Protein AF-A0A0F9ABR3-F1 (afdb_monomer)

Solvent-accessible surface area (backbone atoms only — not comparable to full-atom values): 6788 Å² total; per-residue (Å²): 141,84,80,89,81,81,85,86,83,73,87,71,82,74,77,72,49,71,64,60,54,50,53,56,56,55,72,68,60,75,85,72,98,58,94,83,56,84,85,75,78,82,85,80,78,88,75,62,94,80,66,85,78,80,47,76,44,82,47,59,64,52,30,46,63,39,89,84,43,59,63,70,58,53,53,52,50,52,51,57,46,69,73,35,92,68,49,44,76,45,79,44,65,54,57,62,38,92,120

Radius of gyration: 27.11 Å; Cα contacts (8 Å, |Δi|>4): 58; chains: 1; bounding box: 61×41×80 Å

Sequence (99 aa):
MSGYVRDATHPTPRRKSKEQRQEKRMKLYRPDPLDSMAEFKYYAINLPGRLKMVKLLILSDLHLGNPSCSLKHFRAVLRYVQSDPEMYVIFNGDLAECV

Secondary structure (DSSP, 8-state):
--PPP------------HHHHHHHHHTT-PPPS-TTSTT---------TT----EEEEEE---BT-TT--HHHHHHHHHHHHH-TTEEEEEES--B---

Mean predicted aligned error: 16.73 Å

Organism: NCBI:txid412755

pLDDT: mean 72.67, std 19.89, range [36.53, 97.0]

InterPro domains:
  IPR029052 Metallo-dependent phosphatase-like [SSF56300] (52-96)

Structure (mmCIF, N/CA/C/O backbone):
data_AF-A0A0F9ABR3-F1
#
_entry.id   AF-A0A0F9ABR3-F1
#
loop_
_atom_site.group_PDB
_atom_site.id
_atom_site.type_symbol
_atom_site.label_atom_id
_atom_site.label_alt_id
_atom_site.label_comp_id
_atom_site.label_asym_id
_atom_site.label_entity_id
_atom_site.label_seq_id
_atom_site.pdbx_PDB_ins_code
_atom_site.Cartn_x
_atom_site.Cartn_y
_atom_site.Cartn_z
_atom_site.occupancy
_atom_site.B_iso_or_equiv
_atom_site.auth_seq_id
_atom_site.auth_comp_id
_atom_site.auth_asym_id
_atom_site.auth_atom_id
_atom_site.pdbx_PDB_model_num
ATOM 1 N N . MET A 1 1 ? -51.683 8.195 61.689 1.00 45.78 1 MET A N 1
ATOM 2 C CA . MET A 1 1 ? -51.023 6.978 61.173 1.00 45.78 1 MET A CA 1
ATOM 3 C C . MET A 1 1 ? -51.507 6.742 59.754 1.00 45.78 1 MET A C 1
ATOM 5 O O . MET A 1 1 ? -52.680 6.457 59.585 1.00 45.78 1 MET A O 1
ATOM 9 N N . SER A 1 2 ? -50.655 6.905 58.745 1.00 37.12 2 SER A N 1
ATOM 10 C CA . SER A 1 2 ? -50.872 6.306 57.422 1.00 37.12 2 SER A CA 1
ATOM 11 C C . SER A 1 2 ? -49.517 6.226 56.724 1.00 37.12 2 SER A C 1
ATOM 13 O O . SER A 1 2 ? -48.768 7.202 56.713 1.00 37.12 2 SER A O 1
ATOM 15 N N . GLY A 1 3 ? -49.151 5.013 56.320 1.00 36.53 3 GLY A N 1
ATOM 16 C CA . GLY A 1 3 ? -47.793 4.607 55.983 1.00 36.53 3 GLY A CA 1
ATOM 17 C C . GLY A 1 3 ? -47.327 5.064 54.604 1.00 36.53 3 GLY A C 1
ATOM 18 O O . GLY A 1 3 ? -48.098 5.160 53.656 1.00 36.53 3 GLY A O 1
ATOM 19 N N . TYR A 1 4 ? -46.017 5.280 54.508 1.00 37.38 4 TYR A N 1
ATOM 20 C CA . TYR A 1 4 ? -45.279 5.333 53.252 1.00 37.38 4 TYR A CA 1
ATOM 21 C C . TYR A 1 4 ? -45.363 3.972 52.545 1.00 37.38 4 TYR A C 1
ATOM 23 O O . TYR A 1 4 ? -44.829 2.981 53.047 1.00 37.38 4 TYR A O 1
ATOM 31 N N . VAL A 1 5 ? -45.981 3.928 51.365 1.00 44.94 5 VAL A N 1
ATOM 32 C CA . VAL A 1 5 ? -45.882 2.795 50.436 1.00 44.94 5 VAL A CA 1
ATOM 33 C C . VAL A 1 5 ? -44.705 3.074 49.501 1.00 44.94 5 VAL A C 1
ATOM 35 O O . VAL A 1 5 ? -44.690 4.075 48.790 1.00 44.94 5 VAL A O 1
ATOM 38 N N . ARG A 1 6 ? -43.675 2.223 49.545 1.00 42.47 6 ARG A N 1
ATOM 39 C CA . ARG A 1 6 ? -42.561 2.249 48.588 1.00 42.47 6 ARG A CA 1
ATOM 40 C C . ARG A 1 6 ? -42.982 1.469 47.345 1.00 42.47 6 ARG A C 1
ATOM 42 O O . ARG A 1 6 ? -43.053 0.244 47.407 1.00 42.47 6 ARG A O 1
ATOM 49 N N . ASP A 1 7 ? -43.213 2.160 46.235 1.00 40.47 7 ASP A N 1
ATOM 50 C CA . ASP A 1 7 ? -43.327 1.520 44.925 1.00 40.47 7 ASP A CA 1
ATOM 51 C C . ASP A 1 7 ? -41.945 1.024 44.479 1.00 40.47 7 ASP A C 1
ATOM 53 O O . ASP A 1 7 ? -41.042 1.794 44.149 1.00 40.47 7 ASP A O 1
ATOM 57 N N . ALA A 1 8 ? -41.763 -0.292 44.521 1.00 50.69 8 ALA A N 1
ATOM 58 C CA . ALA A 1 8 ? -40.573 -0.986 44.056 1.00 50.69 8 ALA A CA 1
ATOM 59 C C . ALA A 1 8 ? -40.824 -1.546 42.648 1.00 50.69 8 ALA A C 1
ATOM 61 O O . ALA A 1 8 ? -41.062 -2.739 42.481 1.00 50.69 8 ALA A O 1
ATOM 62 N N . THR A 1 9 ? -40.771 -0.697 41.621 1.00 46.31 9 THR A N 1
ATOM 63 C CA . THR A 1 9 ? -40.923 -1.126 40.216 1.00 46.31 9 THR A CA 1
ATOM 64 C C . THR A 1 9 ? -39.851 -0.529 39.306 1.00 46.31 9 THR A C 1
ATOM 66 O O . THR A 1 9 ? -40.117 -0.012 38.224 1.00 46.31 9 THR A O 1
ATOM 69 N N . HIS A 1 10 ? -38.585 -0.672 39.696 1.00 43.53 10 HIS A N 1
ATOM 70 C CA . HIS A 1 10 ? -37.473 -0.620 38.746 1.00 43.53 10 HIS A CA 1
ATOM 71 C C . HIS A 1 10 ? -36.677 -1.927 38.816 1.00 43.53 10 HIS A C 1
ATOM 73 O O . HIS A 1 10 ? -36.031 -2.192 39.833 1.00 43.53 10 HIS A O 1
ATOM 79 N N . PRO A 1 11 ? -36.715 -2.776 37.768 1.00 40.06 11 PRO A N 1
ATOM 80 C CA . PRO A 1 11 ? -35.890 -3.969 37.736 1.00 40.06 11 PRO A CA 1
ATOM 81 C C . PRO A 1 11 ? -34.425 -3.540 37.635 1.00 40.06 11 PRO A C 1
ATOM 83 O O . PRO A 1 11 ? -33.993 -2.929 36.658 1.00 40.06 11 PRO A O 1
ATOM 86 N N . THR A 1 12 ? -33.644 -3.870 38.659 1.00 48.97 12 THR A N 1
ATOM 87 C CA . THR A 1 12 ? -32.185 -3.791 38.603 1.00 48.97 12 THR A CA 1
ATOM 88 C C . THR A 1 12 ? -31.684 -4.642 37.430 1.00 48.97 12 THR A C 1
ATOM 90 O O . THR A 1 12 ? -32.177 -5.758 37.228 1.00 48.97 12 THR A O 1
ATOM 93 N N . PRO A 1 13 ? -30.708 -4.166 36.630 1.00 45.00 13 PRO A N 1
ATOM 94 C CA . PRO A 1 13 ? -30.181 -4.952 35.526 1.00 45.00 13 PRO A CA 1
ATOM 95 C C . PRO A 1 13 ? -29.561 -6.230 36.093 1.00 45.00 13 PRO A C 1
ATOM 97 O O . PRO A 1 13 ? -28.532 -6.192 36.773 1.00 45.00 13 PRO A O 1
ATOM 100 N N . ARG A 1 14 ? -30.209 -7.374 35.834 1.00 56.88 14 ARG A N 1
ATOM 101 C CA . ARG A 1 14 ? -29.711 -8.693 36.236 1.00 56.88 14 ARG A CA 1
ATOM 102 C C . ARG A 1 14 ? -28.273 -8.831 35.741 1.00 56.88 14 ARG A C 1
ATOM 104 O O . ARG A 1 14 ? -28.012 -8.790 34.536 1.00 56.88 14 ARG A O 1
ATOM 111 N N . ARG A 1 15 ? -27.332 -9.005 36.676 1.00 54.19 15 ARG A N 1
ATOM 112 C CA . ARG A 1 15 ? -25.967 -9.436 36.358 1.00 54.19 15 ARG A CA 1
ATOM 113 C C . ARG A 1 15 ? -26.086 -10.729 35.556 1.00 54.19 15 ARG A C 1
ATOM 115 O O . ARG A 1 15 ? -26.496 -11.751 36.096 1.00 54.19 15 ARG A O 1
ATOM 122 N N . LYS A 1 16 ? -25.762 -10.662 34.262 1.00 51.75 16 LYS A N 1
ATOM 123 C CA . LYS A 1 16 ? -25.708 -11.845 33.396 1.00 51.75 16 LYS A CA 1
ATOM 124 C C . LYS A 1 16 ? -24.779 -12.865 34.041 1.00 51.75 16 LYS A C 1
ATOM 126 O O . LYS A 1 16 ? -23.669 -12.494 34.441 1.00 51.75 16 LYS A O 1
ATOM 131 N N . SER A 1 17 ? -25.243 -14.107 34.161 1.00 58.03 17 SER A N 1
ATOM 132 C CA . SER A 1 17 ? -24.443 -15.186 34.738 1.00 58.03 17 SER A CA 1
ATOM 133 C C . SER A 1 17 ? -23.141 -15.350 33.946 1.00 58.03 17 SER A C 1
ATOM 135 O O . SER A 1 17 ? -23.045 -14.959 32.775 1.00 58.03 17 SER A O 1
ATOM 137 N N . LYS A 1 18 ? -22.103 -15.900 34.586 1.00 56.78 18 LYS A N 1
ATOM 138 C CA . LYS A 1 18 ? -20.838 -16.213 33.902 1.00 56.78 18 LYS A CA 1
ATOM 139 C C . LYS A 1 18 ? -21.087 -17.087 32.665 1.00 56.78 18 LYS A C 1
ATOM 141 O O . LYS A 1 18 ? -20.502 -16.811 31.623 1.00 56.78 18 LYS A O 1
ATOM 146 N N . GLU A 1 19 ? -22.039 -18.012 32.749 1.00 58.09 19 GLU A N 1
ATOM 147 C CA . GLU A 1 19 ? -22.500 -18.853 31.638 1.00 58.09 19 GLU A CA 1
ATOM 148 C C . GLU A 1 19 ? -23.101 -18.034 30.494 1.00 58.09 19 GLU A C 1
ATOM 150 O O . GLU A 1 19 ? -22.682 -18.201 29.358 1.00 58.09 19 GLU A O 1
ATOM 155 N N . GLN A 1 20 ? -23.972 -17.055 30.763 1.00 56.97 20 GLN A N 1
ATOM 156 C CA . GLN A 1 20 ? -24.536 -16.193 29.710 1.00 56.97 20 GLN A CA 1
ATOM 157 C C . GLN A 1 20 ? -23.481 -15.311 29.024 1.00 56.97 20 GLN A C 1
ATOM 159 O O . GLN A 1 20 ? -23.618 -14.950 27.852 1.00 56.97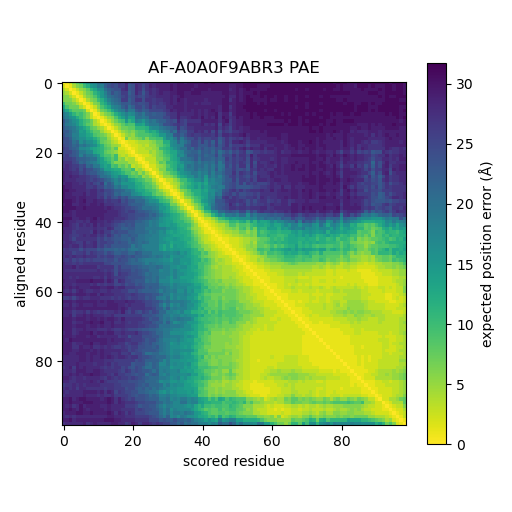 20 GLN A O 1
ATOM 164 N N . ARG A 1 21 ? -22.418 -14.930 29.745 1.00 55.81 21 ARG A N 1
ATOM 165 C CA . ARG A 1 21 ? -21.262 -14.226 29.162 1.00 55.81 21 ARG A CA 1
ATOM 166 C C . ARG A 1 21 ? -20.392 -15.163 28.322 1.00 55.81 21 ARG A C 1
ATOM 168 O O . ARG A 1 21 ? -19.883 -14.740 27.286 1.00 55.81 21 ARG A O 1
ATOM 175 N N . GLN A 1 22 ? -20.241 -16.412 28.750 1.00 52.94 22 GLN A N 1
ATOM 176 C CA . GLN A 1 22 ? -19.473 -17.445 28.058 1.00 52.94 22 GLN A CA 1
ATOM 177 C C . GLN A 1 22 ? -20.194 -17.930 26.793 1.00 52.94 22 GLN A C 1
ATOM 179 O O . GLN A 1 22 ? -19.576 -18.026 25.738 1.00 52.94 22 GLN A O 1
ATOM 184 N N . GLU A 1 23 ? -21.515 -18.084 26.847 1.00 49.50 23 GLU A N 1
ATOM 185 C CA . GLU A 1 23 ? -22.370 -18.435 25.712 1.00 49.50 23 GLU A CA 1
ATOM 186 C C . GLU 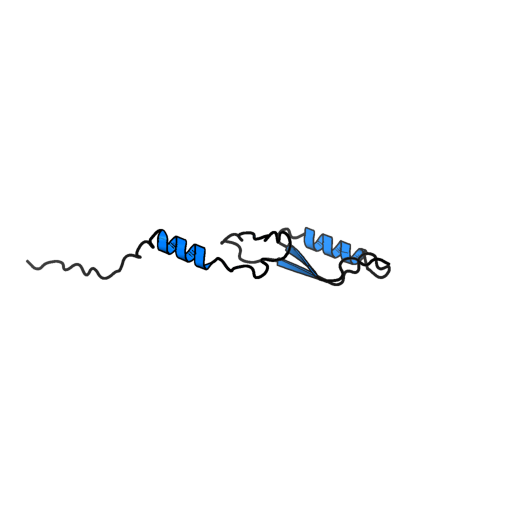A 1 23 ? -22.387 -17.327 24.645 1.00 49.50 23 GLU A C 1
ATOM 188 O O . GLU A 1 23 ? -22.316 -17.607 23.451 1.00 49.50 23 GLU A O 1
ATOM 193 N N . LYS A 1 24 ? -22.374 -16.044 25.047 1.00 54.03 24 LYS A N 1
ATOM 194 C CA . LYS A 1 24 ? -22.177 -14.928 24.101 1.00 54.03 24 LYS A CA 1
ATOM 195 C C . LYS A 1 24 ? -20.778 -14.903 23.479 1.00 54.03 24 LYS A C 1
ATOM 197 O O . LYS A 1 24 ? -20.662 -14.518 22.321 1.00 54.03 24 LYS A O 1
ATOM 202 N N . ARG A 1 25 ? -19.734 -15.290 24.225 1.00 50.31 25 ARG A N 1
ATOM 203 C CA . ARG A 1 25 ? -18.370 -15.440 23.681 1.00 50.31 25 ARG A CA 1
ATOM 204 C C . ARG A 1 25 ? -18.295 -16.582 22.670 1.00 50.31 25 ARG A C 1
ATOM 206 O O . ARG A 1 25 ? -17.642 -16.412 21.651 1.00 50.31 25 ARG A O 1
ATOM 213 N N . MET A 1 26 ? -18.989 -17.695 22.916 1.00 48.62 26 MET A N 1
ATOM 214 C CA . MET A 1 26 ? -19.034 -18.825 21.980 1.00 48.62 26 MET A CA 1
ATOM 215 C C . MET A 1 26 ? -19.898 -18.549 20.744 1.00 48.62 26 MET A C 1
ATOM 217 O O . MET A 1 26 ? -19.561 -19.012 19.664 1.00 48.62 26 MET A O 1
ATOM 221 N N . LYS A 1 27 ? -20.940 -17.711 20.840 1.00 48.72 27 LYS A N 1
ATOM 222 C CA . LYS A 1 27 ? -21.715 -17.257 19.663 1.00 48.72 27 LYS A CA 1
ATOM 223 C C . LYS A 1 27 ? -20.953 -16.294 18.737 1.00 48.72 27 LYS A C 1
ATOM 225 O O . LYS A 1 27 ? -21.465 -15.960 17.674 1.00 48.72 27 LYS A O 1
ATOM 230 N N . LEU A 1 28 ? -19.749 -15.852 19.117 1.00 50.84 28 LEU A N 1
ATOM 231 C CA . LEU A 1 28 ? -18.837 -15.107 18.240 1.00 50.84 28 LEU A CA 1
ATOM 232 C C . LEU A 1 28 ? -17.804 -16.016 17.552 1.00 50.84 28 LEU A C 1
ATOM 234 O O . LEU A 1 28 ? -16.887 -15.517 16.907 1.00 50.84 28 LEU A O 1
ATOM 238 N N . TYR A 1 29 ? -17.923 -17.335 17.702 1.00 49.44 29 TYR A N 1
ATOM 239 C CA . TYR A 1 29 ? -17.121 -18.285 16.949 1.00 49.44 29 TYR A CA 1
ATOM 240 C C . TYR A 1 29 ? -17.845 -18.594 15.637 1.00 49.44 29 TYR A C 1
ATOM 242 O O . TYR A 1 29 ? -18.851 -19.302 15.620 1.00 49.44 29 TYR A O 1
ATOM 250 N N . ARG A 1 30 ? -17.368 -18.001 14.539 1.00 54.28 30 ARG A N 1
ATOM 251 C CA . ARG A 1 30 ? -17.716 -18.464 13.194 1.00 54.28 30 ARG A CA 1
ATOM 252 C C . ARG A 1 30 ? -16.743 -19.595 12.856 1.00 54.28 30 ARG A C 1
ATOM 254 O O . ARG A 1 30 ? -15.547 -19.315 12.855 1.00 54.28 30 ARG A O 1
ATOM 261 N N . PRO A 1 31 ? -17.205 -20.831 12.617 1.00 48.81 31 PRO A N 1
ATOM 262 C CA . PRO A 1 31 ? -16.323 -21.866 12.098 1.00 48.81 31 PRO A CA 1
ATOM 263 C C . PRO A 1 31 ? -15.813 -21.438 10.713 1.00 48.81 31 PRO A C 1
ATOM 265 O O . PRO A 1 31 ? -16.591 -20.977 9.874 1.00 48.81 31 PRO A O 1
ATOM 268 N N . ASP A 1 32 ? -14.498 -21.521 10.533 1.00 52.94 32 ASP A N 1
ATOM 269 C CA . ASP A 1 32 ? -13.782 -21.214 9.293 1.00 52.94 32 ASP A CA 1
ATOM 270 C C . ASP A 1 32 ? -14.002 -22.385 8.310 1.00 52.94 32 ASP A C 1
ATOM 272 O O . ASP A 1 32 ? -13.788 -23.530 8.703 1.00 52.94 32 ASP A O 1
ATOM 276 N N . PRO A 1 33 ? -14.475 -22.182 7.065 1.00 51.97 33 PRO A N 1
ATOM 277 C CA . PRO A 1 33 ? -14.896 -23.276 6.177 1.00 51.97 33 PRO A CA 1
ATOM 278 C C . PRO A 1 33 ? -13.741 -24.072 5.528 1.00 51.97 33 PRO A C 1
ATOM 280 O O . PRO A 1 33 ? -13.933 -24.691 4.482 1.00 51.97 33 PRO A O 1
ATOM 283 N N . LEU A 1 34 ? -12.538 -24.061 6.106 1.00 54.06 34 LEU A N 1
ATOM 284 C CA . LEU A 1 34 ? -11.304 -24.528 5.461 1.00 54.06 34 LEU A CA 1
ATOM 285 C C . LEU A 1 34 ? -10.525 -25.562 6.292 1.00 54.06 34 LEU A C 1
ATOM 287 O O . LEU A 1 34 ? -9.298 -25.550 6.312 1.00 54.06 34 LEU A O 1
ATOM 291 N N . ASP A 1 35 ? -11.220 -26.525 6.898 1.00 51.88 35 ASP A N 1
ATOM 292 C CA . ASP A 1 35 ? -10.629 -27.635 7.675 1.00 51.88 35 ASP A CA 1
ATOM 293 C C . ASP A 1 35 ? -9.706 -28.596 6.873 1.00 51.88 35 ASP A C 1
ATOM 295 O O . ASP A 1 35 ? -9.288 -29.629 7.391 1.00 51.88 35 ASP A O 1
ATOM 299 N N . SER A 1 36 ? -9.359 -28.298 5.613 1.00 54.38 36 SER A N 1
ATOM 300 C CA . SER A 1 36 ? -8.534 -29.184 4.766 1.00 54.38 36 SER A CA 1
ATOM 301 C C . SER A 1 36 ? -7.319 -28.543 4.089 1.00 54.38 36 SER A C 1
ATOM 303 O O . SER A 1 36 ? -6.642 -29.226 3.324 1.00 54.38 36 SER A O 1
ATOM 305 N N . MET A 1 37 ? -6.986 -27.278 4.360 1.00 52.09 37 MET A N 1
ATOM 306 C CA . MET A 1 37 ? -5.845 -26.621 3.707 1.00 52.09 37 MET A CA 1
ATOM 307 C C . MET A 1 37 ? -4.833 -26.130 4.745 1.00 52.09 37 MET A C 1
ATOM 309 O O . MET A 1 37 ? -5.185 -25.420 5.681 1.00 52.09 37 MET A O 1
ATOM 313 N N . ALA A 1 38 ? -3.587 -26.580 4.570 1.00 55.88 38 ALA A N 1
ATOM 314 C CA . ALA A 1 38 ? -2.379 -26.274 5.337 1.00 55.88 38 ALA A CA 1
ATOM 315 C C . ALA A 1 38 ? -2.440 -24.978 6.170 1.00 55.88 38 ALA A C 1
ATOM 317 O O . ALA A 1 38 ? -2.618 -23.902 5.608 1.00 55.88 38 ALA A O 1
ATOM 318 N N . GLU A 1 39 ? -2.263 -25.116 7.492 1.00 59.72 39 GLU A N 1
ATOM 319 C CA . GLU A 1 39 ? -2.059 -24.053 8.494 1.00 59.72 39 GLU A CA 1
ATOM 320 C C . GLU A 1 39 ? -2.533 -22.652 8.067 1.00 59.72 39 GLU A C 1
ATOM 322 O O . GLU A 1 39 ? -1.739 -21.718 7.925 1.00 59.72 39 GLU A O 1
ATOM 327 N N . PHE A 1 40 ? -3.844 -22.475 7.878 1.00 56.62 40 PHE A N 1
ATOM 328 C CA . PHE A 1 40 ? -4.392 -21.136 7.711 1.00 56.62 40 PHE A CA 1
ATOM 329 C C . PHE A 1 40 ? -4.226 -20.378 9.030 1.00 56.62 40 PHE A C 1
ATOM 331 O O . PHE A 1 40 ? -5.005 -20.511 9.977 1.00 56.62 40 PHE A O 1
ATOM 338 N N . LYS A 1 41 ? -3.150 -19.598 9.128 1.00 65.38 41 LYS A N 1
ATOM 339 C CA . LYS A 1 41 ? -2.916 -18.746 10.285 1.00 65.38 41 LYS A CA 1
ATOM 340 C C . LYS A 1 41 ? -3.854 -17.553 10.189 1.00 65.38 41 LYS A C 1
ATOM 342 O O . LYS A 1 41 ? -3.571 -16.567 9.516 1.00 65.38 41 LYS A O 1
ATOM 347 N N . TYR A 1 42 ? -4.988 -17.665 10.869 1.00 70.12 42 TYR A N 1
ATOM 348 C CA . TYR A 1 42 ? -5.956 -16.587 10.982 1.00 70.12 42 TYR A CA 1
ATOM 349 C C . TYR A 1 42 ? -5.343 -15.405 11.747 1.00 70.12 42 TYR A C 1
ATOM 351 O O . TYR A 1 42 ? -5.126 -15.461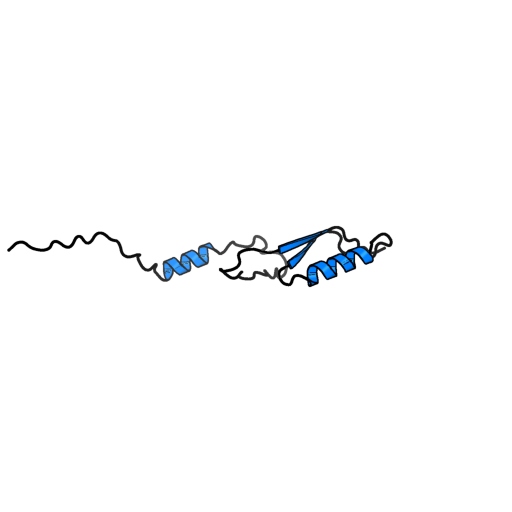 12.961 1.00 70.12 42 TYR A O 1
ATOM 359 N N . TYR A 1 43 ? -5.049 -14.324 11.026 1.00 69.69 43 TYR A N 1
ATOM 360 C CA . TYR A 1 43 ? -4.571 -13.076 11.610 1.00 69.69 43 TYR A CA 1
ATOM 361 C C . TYR A 1 43 ? -5.758 -12.156 11.884 1.00 69.69 43 TYR A C 1
ATOM 363 O O . TYR A 1 43 ? -6.267 -11.486 10.989 1.00 69.69 43 TYR A O 1
ATOM 371 N N . ALA A 1 44 ? -6.180 -12.101 13.145 1.00 79.12 44 ALA A N 1
ATOM 372 C CA . ALA A 1 44 ? -7.124 -11.101 13.623 1.00 79.12 44 ALA A CA 1
ATOM 373 C C . ALA A 1 44 ? -6.480 -10.216 14.684 1.00 79.12 44 ALA A C 1
ATOM 375 O O . ALA A 1 44 ? -5.763 -10.685 15.568 1.00 79.12 44 ALA A O 1
ATOM 376 N N . ILE A 1 45 ? -6.792 -8.925 14.618 1.00 74.56 45 ILE A N 1
ATOM 377 C CA . ILE A 1 45 ? -6.440 -7.953 15.647 1.00 74.56 45 ILE A CA 1
ATOM 378 C C . ILE A 1 45 ? -7.719 -7.373 16.242 1.00 74.56 45 ILE A C 1
ATOM 380 O O . ILE A 1 45 ? -8.673 -7.057 15.531 1.00 74.56 45 ILE A O 1
ATOM 384 N N . ASN A 1 46 ? -7.747 -7.225 17.565 1.00 79.25 46 ASN A N 1
ATOM 385 C CA . ASN A 1 46 ? -8.831 -6.510 18.224 1.00 79.25 46 ASN A CA 1
ATOM 386 C C . ASN A 1 46 ? -8.623 -5.012 18.012 1.00 79.25 46 ASN A C 1
ATOM 388 O O . ASN A 1 46 ? -7.663 -4.436 18.527 1.00 79.25 46 ASN A O 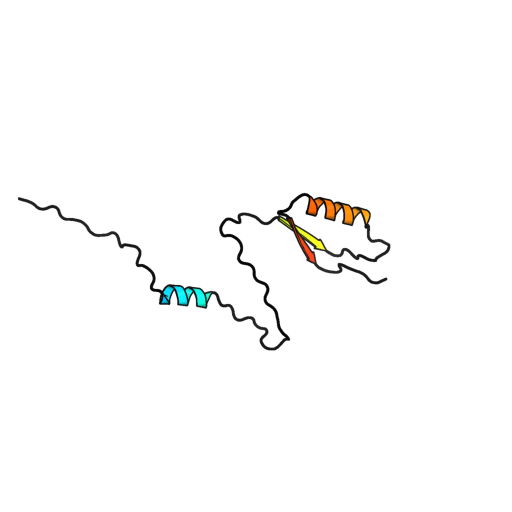1
ATOM 392 N N . LEU A 1 47 ? -9.527 -4.378 17.270 1.00 77.81 47 LEU A N 1
ATOM 393 C CA . LEU A 1 47 ? -9.503 -2.930 17.109 1.00 77.81 47 LEU A CA 1
ATOM 394 C C . LEU A 1 47 ? -9.850 -2.249 18.448 1.00 77.81 47 LEU A C 1
ATOM 396 O O . LEU A 1 47 ? -10.739 -2.720 19.166 1.00 77.81 47 LEU A O 1
ATOM 400 N N . PRO A 1 48 ? -9.185 -1.139 18.814 1.00 79.88 48 PRO A N 1
ATOM 401 C CA . PRO A 1 48 ? -9.532 -0.398 20.021 1.00 79.88 48 PRO A CA 1
ATOM 402 C C . PRO A 1 48 ? -10.997 0.056 19.977 1.00 79.88 48 PRO A C 1
ATOM 404 O O . PRO A 1 48 ? -11.426 0.637 18.988 1.00 79.88 48 PRO A O 1
ATOM 407 N N . GLY A 1 49 ? -11.756 -0.089 21.069 1.00 84.69 49 GLY A N 1
ATOM 408 C CA . GLY A 1 49 ? -13.16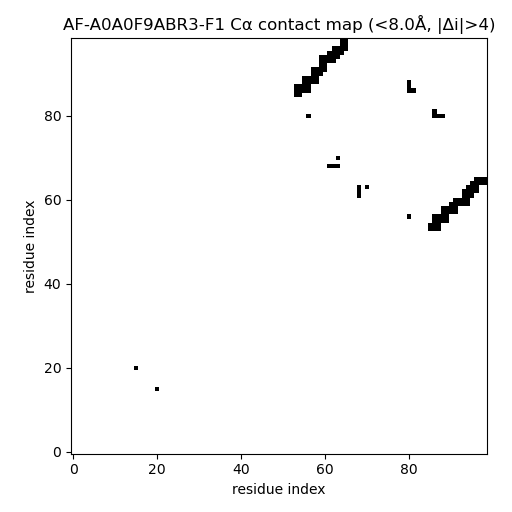1 0.370 21.122 1.00 84.69 49 GLY A CA 1
ATOM 409 C C . GLY A 1 49 ? -13.348 1.888 20.941 1.00 84.69 49 GLY A C 1
ATOM 410 O O . GLY A 1 49 ? -14.462 2.366 20.738 1.00 84.69 49 GLY A O 1
ATOM 411 N N . ARG A 1 50 ? -12.248 2.649 21.006 1.00 86.75 50 ARG A N 1
ATOM 412 C CA . ARG A 1 50 ? -12.184 4.089 20.720 1.00 86.75 50 ARG A CA 1
ATOM 413 C C . ARG A 1 50 ? -11.886 4.420 19.254 1.00 86.75 50 ARG A C 1
ATOM 415 O O . ARG A 1 50 ? -11.916 5.595 18.910 1.00 86.75 50 ARG A O 1
ATOM 422 N N . LEU A 1 51 ? -11.570 3.431 18.418 1.00 82.88 51 LEU A N 1
ATOM 423 C CA . LEU A 1 51 ? -11.313 3.639 16.996 1.00 82.88 51 LEU A CA 1
ATOM 424 C C . LEU A 1 51 ? -12.590 4.172 16.337 1.00 82.88 51 LEU A C 1
ATOM 426 O O . LEU A 1 51 ? -13.648 3.553 16.432 1.00 82.88 51 LEU A O 1
ATOM 430 N N . LYS A 1 52 ? -12.498 5.347 15.713 1.00 86.06 52 LYS A N 1
ATOM 431 C CA . LYS A 1 52 ? -13.633 5.996 15.037 1.00 86.06 52 LYS A CA 1
ATOM 432 C C . LYS A 1 52 ? -13.533 5.938 13.519 1.00 86.06 52 LYS A C 1
ATOM 434 O O . LYS A 1 52 ? -14.556 6.008 12.850 1.00 86.06 52 LYS A O 1
ATOM 439 N N . MET A 1 53 ? -12.318 5.822 12.993 1.00 89.38 53 MET A N 1
ATOM 440 C CA . MET A 1 53 ? -12.025 5.892 11.570 1.00 89.38 53 MET A CA 1
ATOM 441 C C . MET A 1 53 ? -10.742 5.119 11.276 1.00 89.38 53 MET A C 1
ATOM 443 O O . MET A 1 53 ? -9.868 5.024 12.136 1.00 89.38 53 MET A O 1
ATOM 447 N N . VAL A 1 54 ? -10.643 4.591 10.060 1.00 85.81 54 VAL A N 1
ATOM 448 C CA . VAL A 1 54 ? -9.411 4.053 9.480 1.00 85.81 54 VAL A CA 1
ATOM 449 C C . VAL A 1 54 ? -9.233 4.726 8.128 1.00 85.81 54 VAL A C 1
ATOM 451 O O . VAL A 1 54 ? -10.186 4.785 7.350 1.00 85.81 54 VAL A O 1
ATOM 454 N N . LYS A 1 55 ? -8.037 5.243 7.847 1.00 91.31 55 LYS A N 1
ATOM 455 C CA . LYS A 1 55 ? -7.703 5.784 6.529 1.00 91.31 55 LYS A CA 1
ATOM 456 C C . LYS A 1 55 ? -7.109 4.652 5.704 1.00 91.31 55 LYS A C 1
ATOM 458 O O . LYS A 1 55 ? -6.095 4.073 6.090 1.00 91.31 55 LYS A O 1
ATOM 463 N N . LEU A 1 56 ? -7.765 4.313 4.601 1.00 93.25 56 LEU A N 1
ATOM 464 C CA . LEU A 1 56 ? -7.325 3.258 3.695 1.00 93.25 56 LEU A CA 1
ATOM 465 C C . LEU A 1 56 ? -6.952 3.870 2.350 1.00 93.25 56 LEU A C 1
ATOM 467 O O . LEU A 1 56 ? -7.751 4.593 1.758 1.00 93.25 56 LEU A O 1
ATOM 471 N N . LEU A 1 57 ? -5.761 3.538 1.864 1.00 93.94 57 LEU A N 1
ATOM 472 C CA . LEU A 1 57 ? -5.355 3.770 0.487 1.00 93.94 57 LEU A CA 1
ATOM 473 C C . LEU A 1 57 ? -5.281 2.423 -0.227 1.00 93.94 57 LEU A C 1
ATOM 475 O O . LEU A 1 57 ? -4.540 1.537 0.190 1.00 93.94 57 LEU A O 1
ATOM 479 N N . ILE A 1 58 ? -6.046 2.267 -1.299 1.00 93.81 58 ILE A N 1
ATOM 480 C CA . ILE A 1 58 ? -6.033 1.047 -2.104 1.00 93.81 58 ILE A CA 1
ATOM 481 C C . ILE A 1 58 ? -5.135 1.298 -3.310 1.00 93.81 58 ILE A C 1
ATOM 483 O O . ILE A 1 58 ? -5.362 2.244 -4.063 1.00 93.81 58 ILE A O 1
ATOM 487 N N . LEU A 1 59 ? -4.112 0.462 -3.472 1.00 93.25 59 LEU A N 1
ATOM 488 C CA . LEU A 1 59 ? -3.218 0.462 -4.623 1.00 93.25 59 LEU A CA 1
ATOM 489 C C . LEU A 1 59 ? -3.420 -0.836 -5.396 1.00 93.25 59 LEU A C 1
ATOM 491 O O . LEU A 1 59 ? -3.442 -1.913 -4.799 1.00 93.25 59 LEU A O 1
ATOM 495 N N . SER A 1 60 ? -3.566 -0.723 -6.711 1.00 92.19 60 SER A N 1
ATOM 496 C CA . SER A 1 60 ? -3.815 -1.857 -7.593 1.00 92.19 60 SER A CA 1
ATOM 497 C C . SER A 1 60 ? -3.021 -1.723 -8.881 1.00 92.19 60 SER A C 1
ATOM 499 O O . SER A 1 60 ? -2.706 -0.593 -9.260 1.00 92.19 60 SER A O 1
ATOM 501 N N . ASP A 1 61 ? -2.670 -2.860 -9.487 1.00 90.62 61 ASP A N 1
ATOM 502 C CA . ASP A 1 61 ? -2.023 -2.948 -10.804 1.00 90.62 61 ASP A CA 1
ATOM 503 C C . ASP A 1 61 ? -0.794 -2.032 -10.911 1.00 90.62 61 ASP A C 1
ATOM 505 O O . ASP A 1 61 ? -0.665 -1.174 -11.785 1.00 90.62 61 ASP A O 1
ATOM 509 N N . LEU A 1 62 ? 0.110 -2.160 -9.935 1.00 91.56 62 LEU A N 1
ATOM 510 C CA . LEU A 1 62 ? 1.314 -1.332 -9.873 1.00 91.56 62 LEU A CA 1
ATOM 511 C C . LEU A 1 62 ? 2.366 -1.762 -10.897 1.00 91.56 62 LEU A C 1
ATOM 513 O O . LEU A 1 62 ? 3.182 -0.924 -11.287 1.00 91.56 62 LEU A O 1
ATOM 517 N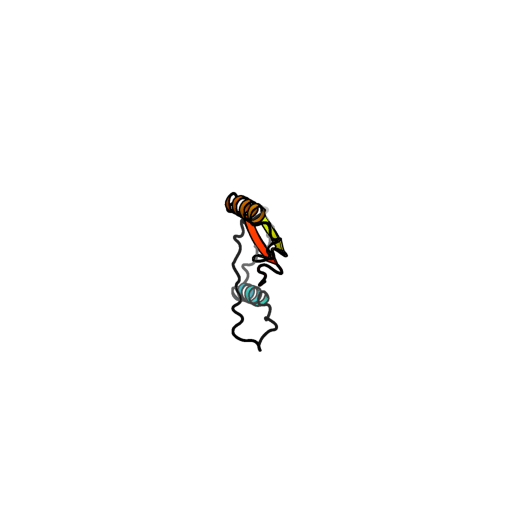 N . HIS A 1 63 ? 2.365 -3.033 -11.312 1.00 92.50 63 HIS A N 1
ATOM 518 C CA . HIS A 1 63 ? 3.265 -3.580 -12.327 1.00 92.50 63 HIS A CA 1
ATOM 519 C C . HIS A 1 63 ? 4.743 -3.230 -12.064 1.00 92.50 63 HIS A C 1
ATOM 521 O O . HIS A 1 63 ? 5.485 -2.820 -12.961 1.00 92.50 63 HIS A O 1
ATOM 527 N N . LEU A 1 64 ? 5.190 -3.330 -10.804 1.00 90.12 64 LEU A N 1
ATOM 528 C CA . LEU A 1 64 ? 6.572 -3.017 -10.435 1.00 90.12 64 LEU A CA 1
ATOM 529 C C . LEU A 1 64 ? 7.530 -3.971 -11.156 1.00 90.12 64 LEU A C 1
ATOM 531 O O . LEU A 1 64 ? 7.509 -5.170 -10.902 1.00 90.12 64 LEU A O 1
ATOM 535 N N . GLY A 1 65 ? 8.379 -3.422 -12.021 1.00 87.56 65 GLY A N 1
ATOM 536 C CA . GLY A 1 65 ? 9.273 -4.187 -12.897 1.00 87.56 65 GLY A CA 1
ATOM 537 C C . GLY A 1 65 ? 9.020 -3.901 -14.376 1.00 87.56 65 GLY A C 1
ATOM 538 O O . GLY A 1 65 ? 9.966 -3.886 -15.157 1.00 87.56 65 GLY A O 1
ATOM 539 N N . ASN A 1 66 ? 7.789 -3.533 -14.745 1.00 91.50 66 ASN A N 1
ATOM 540 C CA . ASN A 1 66 ? 7.459 -3.106 -16.100 1.00 91.50 66 ASN A CA 1
ATOM 541 C C . ASN A 1 66 ? 8.223 -1.812 -16.467 1.00 91.50 66 ASN A C 1
ATOM 543 O O . ASN A 1 66 ? 8.182 -0.853 -15.688 1.00 91.50 66 ASN A O 1
ATOM 547 N N . P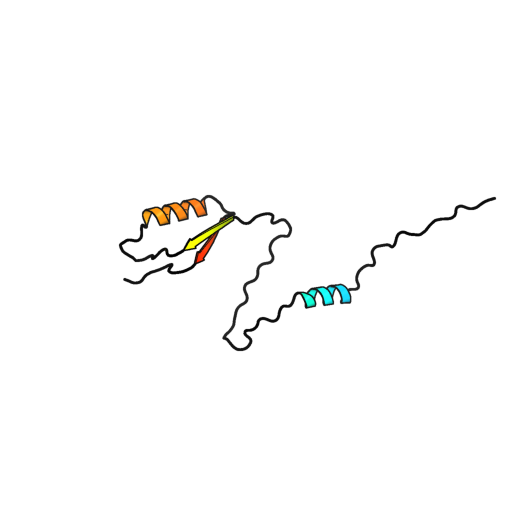RO A 1 67 ? 8.873 -1.711 -17.646 1.00 90.88 67 PRO A N 1
ATOM 548 C CA . PRO A 1 67 ? 9.575 -0.494 -18.073 1.00 90.88 67 PRO A CA 1
ATOM 549 C C . PRO A 1 67 ? 8.669 0.741 -18.175 1.00 90.88 67 PRO A C 1
ATOM 551 O O . PRO A 1 67 ? 9.144 1.872 -18.077 1.00 90.88 67 PRO A O 1
ATOM 554 N N . SER A 1 68 ? 7.363 0.530 -18.347 1.00 90.56 68 SER A N 1
ATOM 555 C CA . SER A 1 68 ? 6.351 1.588 -18.388 1.00 90.56 68 SER A CA 1
ATOM 556 C C . SER A 1 68 ? 5.874 2.013 -16.992 1.00 90.56 68 SER A C 1
ATOM 558 O O . SER A 1 68 ? 5.185 3.027 -16.858 1.00 90.56 68 SER A O 1
ATOM 560 N N . CYS A 1 69 ? 6.235 1.277 -15.934 1.00 90.75 69 CYS A N 1
ATOM 561 C CA . CYS A 1 69 ? 5.861 1.614 -14.566 1.00 90.75 69 CYS A CA 1
ATOM 562 C C . CYS A 1 69 ? 6.579 2.889 -14.102 1.00 90.75 69 CYS A C 1
ATOM 564 O O . CYS A 1 69 ? 7.810 2.996 -14.079 1.00 90.75 69 CYS A O 1
ATOM 566 N N . SER A 1 70 ? 5.806 3.884 -13.661 1.00 92.00 70 SER A N 1
ATOM 567 C CA . SER A 1 70 ? 6.373 5.149 -13.206 1.00 92.00 70 SER A CA 1
ATOM 568 C C . SER A 1 70 ? 6.818 5.099 -11.742 1.00 92.00 70 SER A C 1
ATOM 570 O O . SER A 1 70 ? 6.101 5.518 -10.828 1.00 92.00 70 SER A O 1
ATOM 572 N N . LEU A 1 71 ? 8.073 4.704 -11.512 1.00 91.44 71 LEU A N 1
ATOM 573 C CA . LEU A 1 71 ? 8.670 4.681 -10.167 1.00 91.44 71 LEU A CA 1
ATOM 574 C C . LEU A 1 71 ? 8.653 6.049 -9.467 1.00 91.44 71 LEU A C 1
ATOM 576 O O . LEU A 1 71 ? 8.615 6.129 -8.238 1.00 91.44 71 LEU A O 1
ATOM 580 N N . LYS A 1 72 ? 8.669 7.147 -10.234 1.00 94.38 72 LYS A N 1
ATOM 581 C CA . LYS A 1 72 ? 8.559 8.509 -9.693 1.00 94.38 72 LYS A CA 1
ATOM 582 C C . LYS A 1 72 ? 7.218 8.722 -8.985 1.00 94.38 72 LYS A C 1
ATOM 584 O O . LYS A 1 72 ? 7.215 9.224 -7.860 1.00 94.38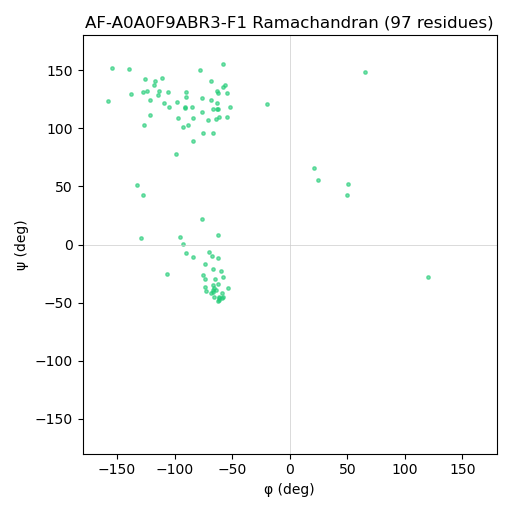 72 LYS A O 1
ATOM 589 N N . HIS A 1 73 ? 6.108 8.344 -9.623 1.00 93.12 73 HIS A N 1
ATOM 590 C CA . HIS A 1 73 ? 4.770 8.477 -9.043 1.00 93.12 73 HIS A CA 1
ATOM 591 C C . HIS A 1 73 ? 4.592 7.522 -7.868 1.00 93.12 73 HIS A C 1
ATOM 593 O O . HIS A 1 73 ? 4.138 7.950 -6.810 1.00 93.12 73 HIS A O 1
ATOM 599 N N . PHE A 1 74 ? 5.067 6.281 -7.995 1.00 93.06 74 PHE A N 1
ATOM 600 C CA . PHE A 1 74 ? 5.018 5.324 -6.893 1.00 93.06 74 PHE A CA 1
ATOM 601 C C . PHE A 1 74 ? 5.749 5.843 -5.643 1.00 93.06 74 PHE A C 1
ATOM 603 O O . PHE A 1 74 ? 5.189 5.857 -4.551 1.00 93.06 74 PHE A O 1
ATOM 610 N N . ARG A 1 75 ? 6.956 6.408 -5.792 1.00 94.62 75 ARG A N 1
ATOM 611 C CA . ARG A 1 75 ? 7.682 7.044 -4.674 1.00 94.62 75 ARG A CA 1
ATOM 612 C C . ARG A 1 75 ? 6.943 8.241 -4.073 1.00 94.62 75 ARG A C 1
ATOM 614 O O . ARG A 1 75 ? 7.064 8.482 -2.875 1.00 94.62 75 ARG A O 1
ATOM 621 N N . ALA A 1 76 ? 6.214 9.015 -4.877 1.00 95.94 76 ALA A N 1
ATOM 622 C CA . ALA A 1 76 ? 5.396 10.111 -4.361 1.00 95.94 76 ALA A CA 1
ATOM 623 C C . ALA A 1 76 ? 4.230 9.589 -3.509 1.00 95.94 76 ALA A C 1
ATOM 625 O O . ALA A 1 76 ? 3.989 10.128 -2.432 1.00 95.94 76 ALA A O 1
ATOM 626 N N . VAL A 1 77 ? 3.587 8.501 -3.940 1.00 94.69 77 VAL A N 1
ATOM 627 C CA . VAL A 1 77 ? 2.551 7.807 -3.163 1.00 94.69 77 VAL A CA 1
ATOM 628 C C . VAL A 1 77 ? 3.120 7.268 -1.851 1.00 94.69 77 VAL A C 1
ATOM 630 O O . VAL A 1 77 ? 2.528 7.495 -0.802 1.00 94.69 77 VAL A O 1
ATOM 633 N N . LEU A 1 78 ? 4.300 6.638 -1.870 1.00 93.94 78 LEU A N 1
ATOM 634 C CA . LEU A 1 78 ? 4.947 6.163 -0.641 1.00 93.94 78 LEU A CA 1
ATOM 635 C C . LEU A 1 78 ? 5.203 7.303 0.354 1.00 93.94 78 LEU A C 1
ATOM 637 O O . LEU A 1 78 ? 4.934 7.142 1.541 1.00 93.94 78 LEU A O 1
ATOM 641 N N . ARG A 1 79 ? 5.652 8.475 -0.119 1.00 97.00 79 ARG A N 1
ATOM 642 C CA . ARG A 1 79 ? 5.816 9.661 0.741 1.00 97.00 79 ARG A CA 1
ATOM 643 C C . ARG A 1 79 ? 4.490 10.163 1.310 1.00 97.00 79 ARG A C 1
ATOM 645 O O . ARG A 1 79 ? 4.453 10.560 2.468 1.00 97.00 79 ARG A O 1
ATOM 652 N N . TYR A 1 80 ? 3.420 10.146 0.517 1.00 95.38 80 TYR A N 1
ATOM 653 C CA . TYR A 1 80 ? 2.082 10.513 0.983 1.00 95.38 80 TYR A CA 1
ATOM 654 C C . TYR A 1 80 ? 1.603 9.573 2.094 1.00 95.38 80 TYR A C 1
ATOM 656 O O . TYR A 1 80 ? 1.222 10.043 3.161 1.00 95.38 80 TYR A O 1
ATOM 664 N N . VAL A 1 81 ? 1.729 8.259 1.898 1.00 94.56 81 VAL A N 1
ATOM 665 C CA . VAL A 1 81 ? 1.379 7.255 2.916 1.00 94.56 81 VAL A CA 1
ATOM 666 C C . VAL A 1 81 ? 2.195 7.455 4.192 1.00 94.56 81 VAL A C 1
ATOM 668 O O . VAL A 1 81 ? 1.644 7.479 5.283 1.00 94.56 81 VAL A O 1
ATOM 671 N N . GLN A 1 82 ? 3.507 7.657 4.066 1.00 94.06 82 GLN A N 1
ATOM 672 C CA . GLN A 1 82 ? 4.391 7.868 5.216 1.00 94.06 82 GLN A CA 1
ATOM 673 C C . GLN A 1 82 ? 4.127 9.183 5.960 1.00 94.06 82 GLN A C 1
ATOM 675 O O . GLN A 1 82 ? 4.514 9.306 7.119 1.00 94.06 82 GLN A O 1
ATOM 680 N N . SER A 1 83 ? 3.493 10.165 5.313 1.00 96.50 83 SER A N 1
ATOM 681 C CA . SER A 1 83 ? 3.170 11.447 5.946 1.00 96.50 83 SER A CA 1
ATOM 682 C C . SER A 1 83 ? 2.012 11.359 6.945 1.00 96.50 83 SER A C 1
ATOM 684 O O . SER A 1 83 ? 1.866 12.256 7.773 1.00 96.50 83 SER A O 1
ATOM 686 N N . ASP A 1 84 ? 1.218 10.284 6.899 1.00 92.81 84 ASP A N 1
ATOM 687 C CA . ASP A 1 84 ? 0.070 10.070 7.778 1.00 92.81 84 ASP A CA 1
ATOM 688 C C . ASP A 1 84 ? 0.173 8.701 8.478 1.00 92.81 84 ASP A C 1
ATOM 690 O O . ASP A 1 84 ? -0.119 7.670 7.869 1.00 92.81 84 ASP A O 1
ATOM 694 N N . PRO A 1 85 ? 0.558 8.655 9.767 1.00 86.06 85 PRO A N 1
ATOM 695 C CA . PRO A 1 85 ? 0.730 7.395 10.492 1.00 86.06 85 PRO A CA 1
ATOM 696 C C . PRO A 1 85 ? -0.585 6.635 10.732 1.00 86.06 85 PRO A C 1
ATOM 698 O O . PRO A 1 85 ? -0.549 5.488 11.174 1.00 86.06 85 PRO A O 1
ATOM 701 N N . GLU A 1 86 ? -1.744 7.247 10.470 1.00 87.38 86 GLU A N 1
ATOM 702 C CA . GLU A 1 86 ? -3.055 6.595 10.569 1.00 87.38 86 GLU A CA 1
ATOM 703 C C . GLU A 1 86 ? -3.524 5.995 9.233 1.00 87.38 86 GLU A C 1
ATOM 705 O O . GLU A 1 86 ? -4.630 5.447 9.156 1.00 87.38 86 GLU A O 1
ATOM 710 N N . MET A 1 87 ? -2.714 6.118 8.176 1.00 91.50 87 MET A N 1
ATOM 711 C CA . MET A 1 87 ? -3.001 5.585 6.851 1.00 91.50 87 MET A CA 1
ATOM 712 C C . MET A 1 87 ? -2.462 4.170 6.684 1.00 91.50 87 MET A C 1
ATOM 714 O O . MET A 1 87 ? -1.276 3.899 6.859 1.00 91.50 87 MET A O 1
ATOM 718 N N . TYR A 1 88 ? -3.344 3.270 6.266 1.00 90.00 88 TYR A N 1
ATOM 719 C CA . TYR A 1 88 ? -3.002 1.903 5.909 1.00 90.00 88 TYR A CA 1
ATOM 720 C C . TYR A 1 88 ? -3.174 1.710 4.410 1.00 90.00 88 TYR A C 1
ATOM 722 O O . TYR A 1 88 ? -4.099 2.247 3.800 1.00 90.00 88 TYR A O 1
ATOM 730 N N . VAL A 1 89 ? -2.284 0.920 3.820 1.00 92.94 89 VAL A N 1
ATOM 731 C CA . VAL A 1 89 ? -2.320 0.608 2.393 1.00 92.94 89 VAL A CA 1
ATOM 732 C C . VAL A 1 89 ? -2.809 -0.815 2.201 1.00 92.94 89 VAL A C 1
ATOM 734 O O . VAL A 1 89 ? -2.308 -1.740 2.839 1.00 92.94 89 VAL A O 1
ATOM 737 N N . ILE A 1 90 ? -3.768 -0.985 1.299 1.00 92.81 90 ILE A N 1
ATOM 738 C CA . ILE A 1 90 ? -4.176 -2.287 0.786 1.00 92.81 90 ILE A CA 1
ATOM 739 C C . ILE A 1 90 ? -3.611 -2.400 -0.624 1.00 92.81 90 ILE A C 1
ATOM 741 O O . ILE A 1 90 ? -3.960 -1.606 -1.495 1.00 92.81 90 ILE A O 1
ATOM 745 N N . PHE A 1 91 ? -2.740 -3.382 -0.835 1.00 90.56 91 PHE A N 1
ATOM 746 C CA . PHE A 1 91 ? -2.290 -3.766 -2.168 1.00 90.56 91 PHE A CA 1
ATOM 747 C C . PHE A 1 91 ? -3.225 -4.838 -2.718 1.00 90.56 91 PHE A C 1
ATOM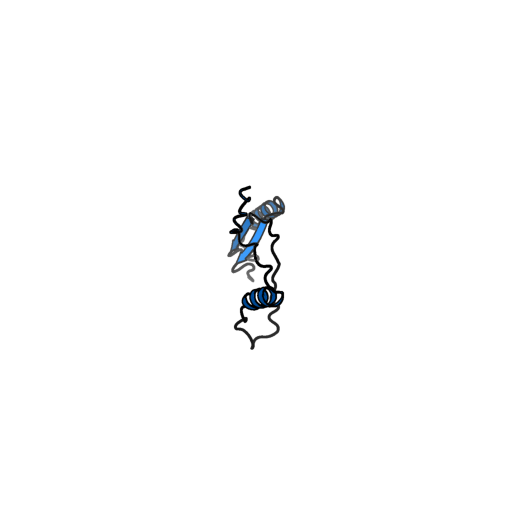 749 O O . PHE A 1 91 ? -3.514 -5.813 -2.024 1.00 90.56 91 PHE A O 1
ATOM 756 N N . ASN A 1 92 ? -3.691 -4.663 -3.947 1.00 87.19 92 ASN A N 1
ATOM 757 C CA . ASN A 1 92 ? -4.586 -5.602 -4.607 1.00 87.19 92 ASN A CA 1
ATOM 758 C C . ASN A 1 92 ? -4.186 -5.799 -6.070 1.00 87.19 92 ASN A C 1
ATOM 760 O O . ASN A 1 92 ? -4.082 -4.813 -6.780 1.00 87.19 92 ASN A O 1
ATOM 764 N N . GLY A 1 93 ? -4.039 -7.038 -6.542 1.00 82.94 93 GLY A N 1
ATOM 765 C CA . GLY A 1 93 ? -3.674 -7.315 -7.942 1.00 82.94 93 GLY A CA 1
ATOM 766 C C . GLY A 1 93 ? -2.263 -6.840 -8.336 1.00 82.94 93 GLY A C 1
ATOM 767 O O . GLY A 1 93 ? -1.733 -5.889 -7.765 1.00 82.94 93 GLY A O 1
ATOM 768 N N . ASP A 1 94 ? -1.633 -7.569 -9.257 1.00 88.12 94 ASP A N 1
ATOM 769 C CA . ASP A 1 94 ? -0.440 -7.242 -10.061 1.00 88.12 94 ASP A CA 1
ATOM 770 C C . ASP A 1 94 ? 0.528 -6.195 -9.479 1.00 88.12 94 ASP A C 1
ATOM 772 O O . ASP A 1 94 ? 0.871 -5.176 -10.083 1.00 88.12 94 ASP A O 1
ATOM 776 N N . LEU A 1 95 ? 1.001 -6.458 -8.258 1.00 88.94 95 LEU A N 1
ATOM 777 C CA . LEU A 1 95 ? 1.940 -5.585 -7.557 1.00 88.94 95 LEU A CA 1
ATOM 778 C C . LEU A 1 95 ? 3.288 -5.529 -8.278 1.00 88.94 95 LEU A C 1
ATOM 780 O O . LEU A 1 95 ? 3.877 -4.460 -8.424 1.00 88.94 95 LEU A O 1
ATOM 784 N N . ALA A 1 96 ? 3.783 -6.693 -8.680 1.00 86.75 96 ALA A N 1
ATOM 785 C CA . ALA A 1 96 ? 5.069 -6.873 -9.324 1.00 86.75 96 ALA A CA 1
ATOM 786 C C . ALA A 1 96 ? 4.869 -7.608 -10.645 1.00 86.75 96 ALA A C 1
ATOM 788 O O . ALA A 1 96 ? 4.049 -8.518 -10.737 1.00 86.75 96 ALA A O 1
ATOM 789 N N . GLU A 1 97 ? 5.646 -7.216 -11.643 1.00 87.81 97 GLU A N 1
ATOM 790 C CA . GLU A 1 97 ? 5.658 -7.821 -12.964 1.00 87.81 97 GLU A CA 1
ATOM 791 C C . GLU A 1 97 ? 7.084 -8.268 -13.279 1.00 87.81 97 GLU A C 1
ATOM 793 O O . GLU A 1 97 ? 8.044 -7.522 -13.073 1.00 87.81 97 GLU A O 1
ATOM 798 N N . CYS A 1 98 ? 7.223 -9.503 -13.756 1.00 78.06 98 CYS A N 1
ATOM 799 C CA . CYS A 1 98 ? 8.484 -10.008 -14.275 1.00 78.06 98 CYS A CA 1
ATOM 800 C C . CYS A 1 98 ? 8.459 -9.855 -15.795 1.00 78.06 98 CYS A C 1
ATOM 802 O O . CYS A 1 98 ? 7.718 -10.568 -16.470 1.00 78.06 98 CYS A O 1
ATOM 804 N N . VAL A 1 99 ? 9.260 -8.920 -16.299 1.00 60.03 99 VAL A N 1
ATOM 805 C CA . VAL A 1 99 ? 9.611 -8.779 -17.721 1.00 60.03 99 VAL A CA 1
ATOM 806 C C . VAL A 1 99 ? 10.907 -9.508 -18.028 1.00 60.03 99 VAL A C 1
ATOM 808 O O . VAL A 1 99 ? 11.799 -9.511 -17.148 1.00 60.03 99 VAL A O 1
#

Foldseek 3Di:
DDDDDDPPPDDDPPPQDPVNVVVVVVVPDDDDPPPDDPPPPDDDDDDPPPDDDAAEDEDEQQQAQDPPRDPVVVVVVVVVQVVDPRYDYDYDYNNYHDD